Protein AF-A0A257TPT6-F1 (afdb_monomer)

Radius of gyration: 15.17 Å; Cα contacts (8 Å, |Δi|>4): 67; chains: 1; bounding box: 42×38×32 Å

Solvent-accessible surface area (backbone atoms only — not comparable to full-atom values): 6208 Å² total; per-residue (Å²): 142,79,89,77,66,76,82,76,47,73,66,56,29,48,51,40,32,56,77,62,37,62,66,38,40,49,52,52,47,67,70,43,47,66,61,48,35,56,53,33,29,74,74,64,76,34,66,72,60,11,52,52,34,42,53,53,29,52,53,50,47,63,72,47,41,80,76,63,53,91,88,52,61,64,67,61,54,52,47,53,47,34,54,51,40,48,53,54,48,63,69,58,54,81,76,54,90,79,87,80,82,80,85,132

Structure (mmCIF, N/CA/C/O backbone):
data_AF-A0A257TPT6-F1
#
_entry.id   AF-A0A257TPT6-F1
#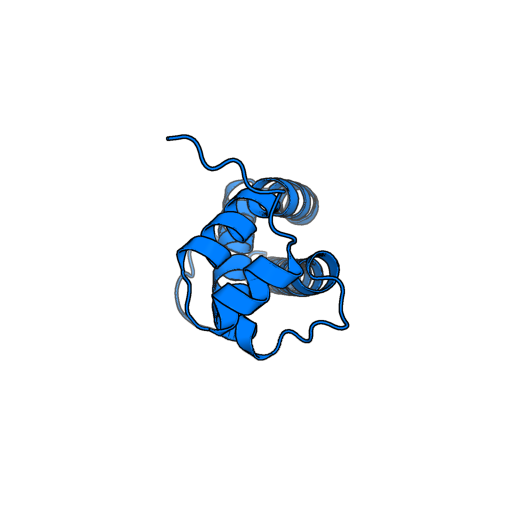
loop_
_atom_site.group_PDB
_atom_site.id
_atom_site.type_symbol
_atom_site.label_atom_id
_atom_site.label_alt_id
_atom_site.label_comp_id
_atom_site.label_asym_id
_atom_site.label_entity_id
_atom_site.label_seq_id
_atom_site.pdbx_PDB_ins_code
_atom_site.Cartn_x
_atom_site.Cartn_y
_atom_site.Cartn_z
_atom_site.occupancy
_atom_site.B_iso_or_equiv
_atom_site.auth_seq_id
_atom_site.auth_comp_id
_atom_site.auth_asym_id
_atom_site.auth_atom_id
_atom_site.pdbx_PDB_model_num
ATOM 1 N N . MET A 1 1 ? -26.449 17.595 -5.429 1.00 41.81 1 MET A N 1
ATOM 2 C CA . MET A 1 1 ? -25.788 16.767 -4.401 1.00 41.81 1 MET A CA 1
ATOM 3 C C . MET A 1 1 ? -24.342 16.534 -4.802 1.00 41.81 1 MET A C 1
ATOM 5 O O . MET A 1 1 ? -24.102 15.699 -5.660 1.00 41.81 1 MET A O 1
ATOM 9 N N . SER A 1 2 ? -23.410 17.268 -4.198 1.00 40.09 2 SER A N 1
ATOM 10 C CA . SER A 1 2 ? -21.977 16.957 -4.239 1.00 40.09 2 SER A CA 1
ATOM 11 C C . SER A 1 2 ? -21.461 17.198 -2.829 1.00 40.09 2 SER A C 1
ATOM 13 O O . SER A 1 2 ? -21.149 18.328 -2.465 1.00 40.09 2 SER A O 1
ATOM 15 N N . ASP A 1 3 ? -21.515 16.161 -1.999 1.00 41.75 3 ASP A N 1
ATOM 16 C CA . ASP A 1 3 ? -20.927 16.184 -0.664 1.00 41.75 3 ASP A CA 1
ATOM 17 C C . ASP A 1 3 ? -19.400 16.153 -0.816 1.00 41.75 3 ASP A C 1
ATOM 19 O O . ASP A 1 3 ? -18.773 15.099 -0.854 1.00 41.75 3 ASP A O 1
ATOM 23 N N . SER A 1 4 ? -18.805 17.329 -1.003 1.00 45.28 4 SER A N 1
ATOM 24 C CA . SER A 1 4 ? -17.368 17.536 -0.843 1.00 45.28 4 SER A CA 1
ATOM 25 C C . SER A 1 4 ? -17.116 17.919 0.612 1.00 45.28 4 SER A C 1
ATOM 27 O O . SER A 1 4 ? -16.749 19.056 0.912 1.00 45.28 4 SER A O 1
ATOM 29 N N . GLY A 1 5 ? -17.360 16.980 1.530 1.00 48.56 5 GLY A N 1
ATOM 30 C CA . GLY A 1 5 ? -16.852 17.078 2.894 1.00 48.56 5 GLY A CA 1
ATOM 31 C C . GLY A 1 5 ? -15.326 17.271 2.885 1.00 48.56 5 GLY A C 1
ATOM 32 O O . GLY A 1 5 ? -14.661 16.918 1.903 1.00 48.56 5 GLY A O 1
ATOM 33 N N . PRO A 1 6 ? -14.738 17.855 3.947 1.00 59.44 6 PRO A N 1
ATOM 34 C CA . PRO A 1 6 ? -13.291 18.034 4.035 1.00 59.44 6 PRO A CA 1
ATOM 35 C C . PRO A 1 6 ? -12.584 16.699 3.758 1.00 59.44 6 PRO A C 1
ATOM 37 O O . PRO A 1 6 ? -13.103 15.653 4.157 1.00 59.44 6 PRO A O 1
ATOM 40 N N . PRO A 1 7 ? -11.427 16.702 3.066 1.00 65.81 7 PRO A N 1
ATOM 41 C CA . PRO A 1 7 ? -10.757 15.475 2.662 1.00 65.81 7 PRO A CA 1
ATOM 42 C C . PRO A 1 7 ? -10.543 14.590 3.889 1.00 65.81 7 PRO A C 1
ATOM 44 O O . PRO A 1 7 ? -9.757 14.930 4.774 1.00 65.81 7 PRO A O 1
ATOM 47 N N . ILE A 1 8 ? -11.277 13.471 3.945 1.00 76.69 8 ILE A N 1
ATOM 48 C CA . ILE A 1 8 ? -11.205 12.529 5.061 1.00 76.69 8 ILE A CA 1
ATOM 49 C C . ILE A 1 8 ? -9.739 12.128 5.215 1.00 76.69 8 ILE A C 1
ATOM 51 O O . ILE A 1 8 ? -9.091 11.704 4.244 1.00 76.69 8 ILE A O 1
ATOM 55 N N . SER A 1 9 ? -9.209 12.330 6.422 1.00 83.81 9 SER A N 1
ATOM 56 C CA . SER A 1 9 ? -7.813 12.028 6.721 1.00 83.81 9 SER A CA 1
ATOM 57 C C . SER A 1 9 ? -7.553 10.531 6.568 1.00 83.81 9 SER A C 1
ATOM 59 O O . SER A 1 9 ? -8.435 9.705 6.808 1.00 83.81 9 SER A O 1
ATOM 61 N N . ASP A 1 10 ? -6.321 10.156 6.223 1.00 83.38 10 ASP A N 1
ATOM 62 C CA . ASP A 1 10 ? -5.962 8.741 6.055 1.00 83.38 10 ASP A CA 1
ATOM 63 C C . ASP A 1 10 ? -6.229 7.925 7.329 1.00 83.38 10 ASP A C 1
ATOM 65 O O . ASP A 1 10 ? -6.606 6.759 7.259 1.00 83.38 10 ASP A O 1
ATOM 69 N N . ARG A 1 11 ? -6.108 8.560 8.503 1.00 82.88 11 ARG A N 1
ATOM 70 C CA . ARG A 1 11 ? -6.454 7.958 9.796 1.00 82.88 11 ARG A CA 1
ATOM 71 C C . ARG A 1 11 ? -7.945 7.635 9.896 1.00 82.88 11 ARG A C 1
ATOM 73 O O . ARG A 1 11 ? -8.291 6.531 10.300 1.00 82.88 11 ARG A O 1
ATOM 80 N N . GLN A 1 12 ? -8.816 8.569 9.516 1.00 86.50 12 GLN A N 1
ATOM 81 C CA . GLN A 1 12 ? -10.266 8.358 9.540 1.00 86.50 12 GLN A CA 1
ATOM 82 C C . GLN A 1 12 ? -10.701 7.289 8.533 1.00 86.50 12 GLN A C 1
ATOM 84 O O . GLN A 1 12 ? -11.471 6.404 8.897 1.00 86.50 12 GLN A O 1
ATOM 89 N N . LEU A 1 13 ? -10.158 7.316 7.310 1.00 87.38 13 LEU A N 1
ATOM 90 C CA . LEU A 1 13 ? -10.418 6.268 6.318 1.00 87.38 13 LEU A CA 1
ATOM 91 C C . LEU A 1 13 ? -9.957 4.896 6.827 1.00 87.38 13 LEU A C 1
ATOM 93 O O . LEU A 1 13 ? -10.632 3.892 6.617 1.00 87.38 13 LEU A O 1
ATOM 97 N N . MET A 1 14 ? -8.821 4.839 7.528 1.00 84.31 14 MET A N 1
ATOM 98 C CA . MET A 1 14 ? -8.297 3.580 8.049 1.00 84.31 14 MET A CA 1
ATOM 99 C C . MET A 1 14 ? -9.138 3.043 9.207 1.00 84.31 14 MET A C 1
ATOM 101 O O . MET A 1 14 ? -9.353 1.836 9.295 1.00 84.31 14 MET A O 1
ATOM 105 N N . ARG A 1 15 ? -9.665 3.925 10.060 1.00 87.31 15 ARG A N 1
ATOM 106 C CA . ARG A 1 15 ? -10.612 3.547 11.112 1.00 87.31 15 ARG A CA 1
ATOM 107 C C . ARG A 1 15 ? -11.897 2.959 10.520 1.00 87.31 15 ARG A C 1
ATOM 109 O O . ARG A 1 15 ? -12.303 1.873 10.917 1.00 87.31 15 ARG A O 1
ATOM 116 N N . GLN A 1 16 ? -12.469 3.606 9.508 1.00 88.12 16 GLN A N 1
ATOM 117 C CA . GLN A 1 16 ? -13.630 3.075 8.781 1.00 88.12 16 GLN A CA 1
ATOM 118 C C . GLN A 1 16 ? -13.307 1.722 8.119 1.00 88.12 16 GLN A C 1
ATOM 120 O O . GLN A 1 16 ? -14.081 0.771 8.204 1.00 88.12 16 GLN A O 1
ATOM 125 N N . ALA A 1 17 ? -12.112 1.580 7.535 1.00 87.38 17 ALA A N 1
ATOM 126 C CA . ALA A 1 17 ? -11.656 0.313 6.966 1.00 87.38 17 ALA A CA 1
ATOM 127 C C . ALA A 1 17 ? -11.496 -0.806 8.019 1.00 87.38 17 ALA A C 1
ATOM 129 O O . ALA A 1 17 ? -11.744 -1.981 7.721 1.00 87.38 17 ALA A O 1
ATOM 130 N N . GLN A 1 18 ? -11.095 -0.470 9.251 1.00 86.69 18 GLN A N 1
ATOM 131 C CA . GLN A 1 18 ? -11.058 -1.405 10.383 1.00 86.69 18 GLN A CA 1
ATOM 132 C C . GLN A 1 18 ? -12.466 -1.850 10.794 1.00 86.69 18 GLN A C 1
ATOM 134 O O . GLN A 1 18 ? -12.665 -3.034 11.055 1.00 86.69 18 GLN A O 1
ATOM 139 N N . GLU A 1 19 ? -13.436 -0.936 10.758 1.00 87.88 19 GLU A N 1
ATOM 140 C CA . GLU A 1 19 ? -14.859 -1.198 11.021 1.00 87.88 19 GLU A CA 1
ATOM 141 C C . GLU A 1 19 ? -15.536 -2.020 9.900 1.00 87.88 19 GLU A C 1
ATOM 143 O O . GLU A 1 19 ? -16.643 -2.522 10.075 1.00 87.88 19 GLU A O 1
ATOM 148 N N . GLY A 1 20 ? -14.846 -2.242 8.774 1.00 84.44 20 GLY A N 1
ATOM 149 C CA . GLY A 1 20 ? -15.307 -3.086 7.668 1.00 84.44 20 GLY A CA 1
ATOM 150 C C . GLY A 1 20 ? -15.751 -2.315 6.426 1.00 84.44 20 GLY A C 1
ATOM 151 O O . GLY A 1 20 ? -16.175 -2.941 5.451 1.00 84.44 20 GLY A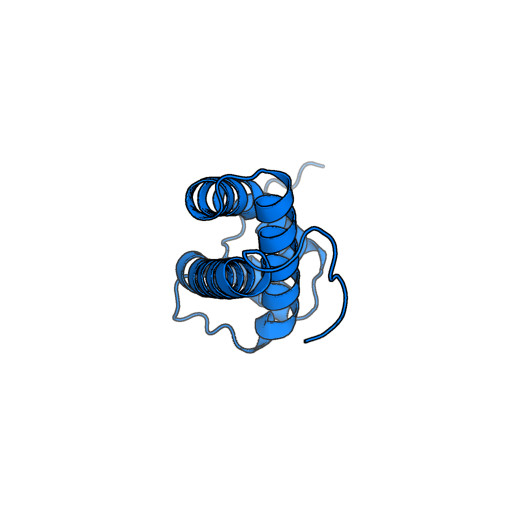 O 1
ATOM 152 N N . ASP A 1 21 ? -15.608 -0.987 6.420 1.00 88.19 21 ASP A N 1
ATOM 153 C CA . ASP A 1 21 ? -15.920 -0.155 5.263 1.00 88.19 21 ASP A CA 1
ATOM 154 C C . ASP A 1 21 ? -14.900 -0.376 4.134 1.00 88.19 21 ASP A C 1
ATOM 156 O O . ASP A 1 21 ? -13.744 0.065 4.161 1.00 88.19 21 ASP A O 1
ATOM 160 N N . ARG A 1 22 ? -15.351 -1.083 3.097 1.00 86.25 22 ARG A N 1
ATOM 161 C CA . ARG A 1 22 ? -14.550 -1.364 1.903 1.00 86.25 22 ARG A CA 1
ATOM 162 C C . ARG A 1 22 ? -14.336 -0.122 1.041 1.00 86.25 22 ARG A C 1
ATOM 164 O O . ARG A 1 22 ? -13.307 -0.045 0.373 1.00 86.25 22 ARG A O 1
ATOM 171 N N . ALA A 1 23 ? -15.270 0.829 1.040 1.00 88.19 23 ALA A N 1
ATOM 172 C CA . ALA A 1 23 ? -15.161 2.055 0.256 1.00 88.19 23 ALA A CA 1
ATOM 173 C C . ALA A 1 23 ? -14.081 2.973 0.841 1.00 88.19 23 ALA A C 1
ATOM 175 O O . ALA A 1 23 ? -13.250 3.495 0.094 1.00 88.19 23 ALA A O 1
ATOM 176 N N . ALA A 1 24 ? -14.015 3.073 2.171 1.00 88.69 24 ALA A N 1
ATOM 177 C CA . ALA A 1 24 ? -12.957 3.810 2.855 1.00 88.69 24 ALA A CA 1
ATOM 178 C C . ALA A 1 24 ? -11.562 3.250 2.526 1.00 88.69 24 ALA A C 1
ATOM 180 O O . ALA A 1 24 ? -10.643 3.998 2.183 1.00 88.69 24 ALA A O 1
ATOM 181 N N . PHE A 1 25 ? -11.413 1.919 2.538 1.00 86.38 25 PHE A N 1
ATOM 182 C CA . PHE A 1 25 ? -10.166 1.277 2.121 1.00 86.38 25 PHE A CA 1
ATOM 183 C C . PHE A 1 25 ? -9.861 1.512 0.636 1.00 86.38 25 PHE A C 1
ATOM 185 O O . PHE A 1 25 ? -8.725 1.827 0.287 1.00 86.38 25 PHE A O 1
ATOM 192 N N . ALA A 1 26 ? -10.856 1.397 -0.247 1.00 88.31 26 ALA A N 1
ATOM 193 C CA . ALA A 1 26 ? -10.675 1.621 -1.680 1.00 88.31 26 ALA A CA 1
ATOM 194 C C . ALA A 1 26 ? -10.166 3.039 -1.985 1.00 88.31 26 ALA A C 1
ATOM 196 O O . ALA A 1 26 ? -9.296 3.205 -2.841 1.00 88.31 26 ALA A O 1
ATOM 197 N N . GLU A 1 27 ? -10.635 4.048 -1.250 1.00 90.19 27 GLU A N 1
ATOM 198 C CA . GLU A 1 27 ? -10.153 5.422 -1.394 1.00 90.19 27 GLU A CA 1
ATOM 199 C C . GLU A 1 27 ? -8.680 5.560 -0.980 1.00 90.19 27 GLU A C 1
ATOM 201 O O . GLU A 1 27 ? -7.888 6.175 -1.700 1.00 90.19 27 GLU A O 1
ATOM 206 N N . ILE A 1 28 ? -8.266 4.916 0.117 1.00 88.50 28 ILE A N 1
ATOM 207 C CA . ILE A 1 28 ? -6.849 4.831 0.501 1.00 88.50 28 ILE A CA 1
ATOM 208 C C . ILE A 1 28 ? -6.035 4.182 -0.625 1.00 88.50 28 ILE A C 1
ATOM 210 O O . ILE A 1 28 ? -5.017 4.728 -1.060 1.00 88.50 28 ILE A O 1
ATOM 214 N N . VAL A 1 29 ? -6.481 3.029 -1.130 1.00 88.44 29 VAL A N 1
ATOM 215 C CA . VAL A 1 29 ? -5.793 2.320 -2.217 1.00 88.44 29 VAL A CA 1
ATOM 216 C C . VAL A 1 29 ? -5.637 3.223 -3.437 1.00 88.44 29 VAL A C 1
ATOM 218 O O . VAL A 1 29 ? -4.539 3.323 -3.986 1.00 88.44 29 VAL A O 1
ATOM 221 N N . ARG A 1 30 ? -6.697 3.927 -3.835 1.00 89.06 30 ARG A N 1
ATOM 222 C CA . ARG A 1 30 ? -6.691 4.836 -4.985 1.00 89.06 30 ARG A CA 1
ATOM 223 C C . ARG A 1 30 ? -5.656 5.953 -4.828 1.00 89.06 30 ARG A C 1
ATOM 225 O O . ARG A 1 30 ? -4.940 6.249 -5.784 1.00 89.06 30 ARG A O 1
ATOM 232 N N . ARG A 1 31 ? -5.533 6.530 -3.627 1.00 89.56 31 ARG A N 1
ATOM 233 C CA . ARG A 1 31 ? -4.552 7.587 -3.314 1.00 89.56 31 ARG A CA 1
ATOM 234 C C . ARG A 1 31 ? -3.111 7.080 -3.350 1.00 89.56 31 ARG A C 1
ATOM 236 O O . ARG A 1 31 ? -2.230 7.751 -3.884 1.00 89.56 31 ARG A O 1
ATOM 243 N N . TYR A 1 32 ? -2.861 5.895 -2.795 1.00 89.75 32 TYR A N 1
ATOM 244 C CA . TYR A 1 32 ? -1.501 5.403 -2.562 1.00 89.75 32 TYR A CA 1
ATOM 245 C C . TYR A 1 32 ? -0.949 4.505 -3.677 1.00 89.75 32 TYR A C 1
ATOM 247 O O . TYR A 1 32 ? 0.271 4.452 -3.856 1.00 89.75 32 TYR A O 1
ATOM 255 N N . ARG A 1 33 ? -1.802 3.854 -4.480 1.00 90.19 33 ARG A N 1
ATOM 256 C CA . ARG A 1 33 ? -1.389 2.945 -5.566 1.00 90.19 33 ARG A CA 1
ATOM 257 C C . ARG A 1 33 ? -0.359 3.559 -6.529 1.00 90.19 33 ARG A C 1
ATOM 259 O O . ARG A 1 33 ? 0.648 2.895 -6.771 1.00 90.19 33 ARG A O 1
ATOM 266 N N . PRO A 1 34 ? -0.514 4.796 -7.049 1.00 91.19 34 PRO A N 1
ATOM 267 C CA . PRO A 1 34 ? 0.463 5.368 -7.983 1.00 91.19 34 PRO A CA 1
ATOM 268 C C . PRO A 1 34 ? 1.845 5.577 -7.348 1.00 91.19 34 PRO A C 1
ATOM 270 O O . PRO A 1 34 ? 2.876 5.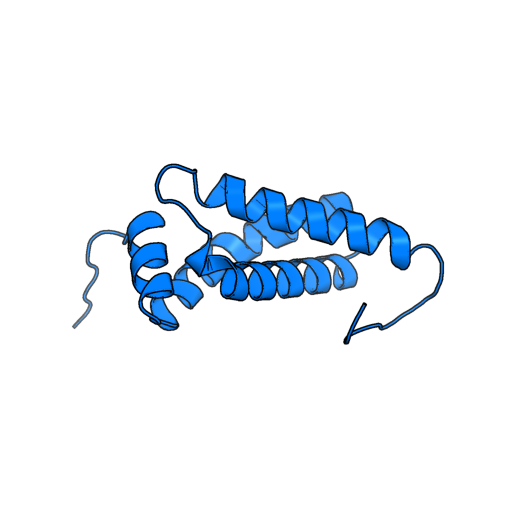374 -7.990 1.00 91.19 34 PRO A O 1
ATOM 273 N N . ALA A 1 35 ? 1.875 5.970 -6.072 1.00 90.75 35 ALA A N 1
ATOM 274 C CA . ALA A 1 35 ? 3.116 6.176 -5.335 1.00 90.75 35 ALA A CA 1
ATOM 275 C C . ALA A 1 35 ? 3.820 4.845 -5.033 1.00 90.75 35 ALA A C 1
ATOM 277 O O . ALA A 1 35 ? 5.034 4.747 -5.214 1.00 90.75 35 ALA A O 1
ATOM 278 N N . LEU A 1 36 ? 3.063 3.816 -4.638 1.00 90.31 36 LEU A N 1
ATOM 279 C CA . LEU A 1 36 ? 3.590 2.467 -4.429 1.00 90.31 36 LEU A CA 1
ATOM 280 C C . LEU A 1 36 ? 4.166 1.886 -5.720 1.00 90.31 36 LEU A C 1
ATOM 282 O O . LEU A 1 36 ? 5.278 1.363 -5.708 1.00 90.31 36 LEU A O 1
ATOM 286 N N . LEU A 1 37 ? 3.450 2.038 -6.837 1.00 91.00 37 LEU A N 1
ATOM 287 C CA . LEU A 1 37 ? 3.885 1.536 -8.136 1.00 91.00 37 LEU A CA 1
ATOM 288 C C . LEU A 1 37 ? 5.199 2.175 -8.580 1.00 91.00 37 LEU A C 1
ATOM 290 O O . LEU A 1 37 ? 6.116 1.462 -8.975 1.00 91.00 37 LEU A O 1
ATOM 294 N N . ARG A 1 38 ? 5.345 3.496 -8.423 1.00 91.25 38 ARG A N 1
ATOM 295 C CA . ARG A 1 38 ? 6.597 4.198 -8.745 1.00 91.25 38 ARG A CA 1
ATOM 296 C C . ARG A 1 38 ? 7.784 3.667 -7.932 1.00 91.25 38 ARG A C 1
ATOM 298 O O . ARG A 1 38 ? 8.870 3.469 -8.473 1.00 91.25 38 ARG A O 1
ATOM 305 N N . VAL A 1 39 ? 7.584 3.409 -6.638 1.00 90.50 39 VAL A N 1
ATOM 306 C CA . VAL A 1 39 ? 8.633 2.855 -5.764 1.00 90.50 39 VAL A CA 1
ATOM 307 C C . VAL A 1 39 ? 8.952 1.404 -6.133 1.00 90.50 39 VAL A C 1
ATOM 309 O O . VAL A 1 39 ? 10.123 1.037 -6.207 1.00 90.50 39 VAL A O 1
ATOM 312 N N . ALA A 1 40 ? 7.933 0.585 -6.390 1.00 88.75 40 ALA A N 1
ATOM 313 C CA . ALA A 1 40 ? 8.100 -0.808 -6.789 1.00 88.75 40 ALA A CA 1
ATOM 314 C C . ALA A 1 40 ? 8.847 -0.928 -8.126 1.00 88.75 40 ALA A C 1
ATOM 316 O O . ALA A 1 40 ? 9.796 -1.702 -8.224 1.00 88.75 40 ALA A O 1
ATOM 317 N N . GLN A 1 41 ? 8.501 -0.095 -9.112 1.00 89.62 41 GLN A N 1
ATOM 318 C CA . GLN A 1 41 ? 9.189 -0.021 -10.404 1.00 89.62 41 GLN A CA 1
ATOM 319 C C . GLN A 1 41 ? 10.666 0.342 -10.236 1.00 89.62 41 GLN A C 1
ATOM 321 O O . GLN A 1 41 ? 11.526 -0.328 -10.799 1.00 89.62 41 GLN A O 1
ATOM 326 N N . SER A 1 42 ? 10.977 1.337 -9.399 1.00 88.94 42 SER A N 1
ATOM 327 C CA . SER A 1 42 ? 12.364 1.718 -9.100 1.00 88.94 42 SER A CA 1
ATOM 328 C C . SER A 1 42 ? 13.166 0.592 -8.431 1.00 88.94 42 SER A C 1
ATOM 330 O O . SER A 1 42 ? 14.376 0.510 -8.623 1.00 88.94 42 SER A O 1
ATOM 332 N N . ARG A 1 43 ? 12.515 -0.280 -7.652 1.00 85.88 43 ARG A N 1
ATOM 333 C CA . ARG A 1 43 ? 13.175 -1.378 -6.927 1.00 85.88 43 ARG A CA 1
ATOM 334 C C . ARG A 1 43 ? 13.315 -2.660 -7.743 1.00 85.88 43 ARG A C 1
ATOM 336 O O . ARG A 1 43 ? 14.300 -3.366 -7.559 1.00 85.88 43 ARG A O 1
ATOM 343 N N . LEU A 1 44 ? 12.325 -2.982 -8.573 1.00 82.88 44 LEU A N 1
ATOM 344 C CA . LEU A 1 44 ? 12.244 -4.251 -9.305 1.00 82.88 44 LEU A CA 1
ATOM 345 C C . LEU A 1 44 ? 12.682 -4.125 -10.769 1.00 82.88 44 LEU A C 1
ATOM 347 O O . LEU A 1 44 ? 12.965 -5.138 -11.400 1.00 82.88 44 LEU A O 1
ATOM 351 N N . GLY A 1 45 ? 12.725 -2.909 -11.326 1.00 82.44 45 GLY A N 1
ATOM 352 C CA . GLY A 1 45 ? 13.179 -2.643 -12.696 1.00 82.44 45 GLY A CA 1
ATOM 353 C C . GLY A 1 45 ? 12.266 -3.184 -13.803 1.00 82.44 45 GLY A C 1
ATOM 354 O O . GLY A 1 45 ? 12.571 -3.005 -14.979 1.00 82.44 45 GLY A O 1
ATOM 355 N N . ARG A 1 46 ? 11.145 -3.832 -13.456 1.00 79.50 46 ARG A N 1
ATOM 356 C CA . ARG A 1 46 ? 10.159 -4.381 -14.395 1.00 79.50 46 ARG A CA 1
ATOM 357 C C . ARG A 1 46 ? 8.737 -3.945 -14.028 1.00 79.50 46 ARG A C 1
ATOM 359 O O . ARG A 1 46 ? 8.372 -4.069 -12.857 1.00 79.50 46 ARG A O 1
ATOM 366 N N . PRO A 1 47 ? 7.928 -3.485 -15.001 1.00 82.88 47 PRO A N 1
ATOM 367 C CA . PRO A 1 47 ? 6.566 -3.022 -14.746 1.00 82.88 47 PRO A CA 1
ATOM 368 C C . PRO A 1 47 ? 5.651 -4.148 -14.248 1.00 82.88 47 PRO A C 1
ATOM 370 O O . PRO A 1 47 ? 5.024 -3.968 -13.211 1.00 82.88 47 PRO A O 1
ATOM 373 N N . ASP A 1 48 ? 5.666 -5.321 -14.893 1.00 81.69 48 ASP A N 1
ATOM 374 C CA . ASP A 1 48 ? 4.834 -6.474 -14.504 1.00 81.69 48 ASP A CA 1
ATOM 375 C C . ASP A 1 48 ? 5.042 -6.849 -13.026 1.00 81.69 48 ASP A C 1
ATOM 377 O O . ASP A 1 48 ? 4.105 -7.004 -12.252 1.00 81.69 48 ASP A O 1
ATOM 381 N N . TRP A 1 49 ? 6.306 -6.916 -12.604 1.00 81.88 49 TRP A N 1
ATOM 382 C CA . TRP A 1 49 ? 6.671 -7.297 -11.237 1.00 81.88 49 TRP A CA 1
ATOM 383 C C . TRP A 1 49 ? 6.308 -6.226 -10.216 1.00 81.88 49 TRP A C 1
ATOM 385 O O . TRP A 1 49 ? 5.988 -6.533 -9.068 1.00 81.88 49 TRP A O 1
ATOM 395 N N . ALA A 1 50 ? 6.381 -4.959 -10.619 1.00 87.44 50 ALA A N 1
ATOM 396 C CA . ALA A 1 50 ? 5.961 -3.858 -9.776 1.00 87.44 50 ALA A CA 1
ATOM 397 C C . ALA A 1 50 ? 4.449 -3.885 -9.543 1.00 87.44 50 ALA A C 1
ATOM 399 O O . ALA A 1 50 ? 4.015 -3.653 -8.416 1.00 87.44 50 ALA A O 1
ATOM 400 N N . GLU A 1 51 ? 3.658 -4.193 -10.570 1.00 86.88 51 GLU A N 1
ATOM 401 C CA . GLU A 1 51 ? 2.211 -4.338 -10.426 1.00 86.88 51 GLU A CA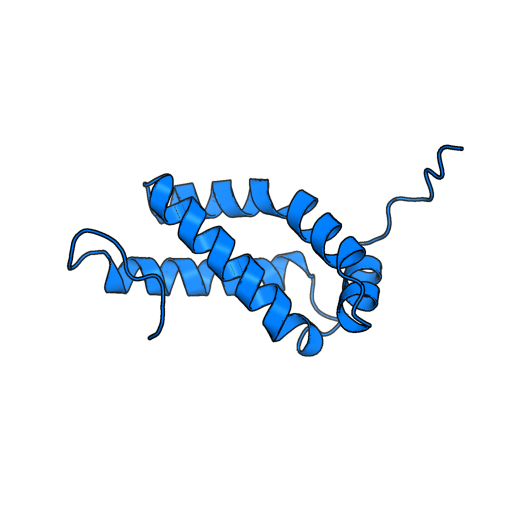 1
ATOM 402 C C . GLU A 1 51 ? 1.845 -5.487 -9.488 1.00 86.88 51 GLU A C 1
ATOM 404 O O . GLU A 1 51 ? 1.068 -5.262 -8.558 1.00 86.88 51 GLU A O 1
ATOM 409 N N . ASP A 1 52 ? 2.462 -6.658 -9.655 1.00 84.75 52 ASP A N 1
ATOM 410 C CA . ASP A 1 52 ? 2.251 -7.810 -8.771 1.00 84.75 52 ASP A CA 1
ATOM 411 C C . ASP A 1 52 ? 2.600 -7.470 -7.314 1.00 84.75 52 ASP A C 1
ATOM 413 O O . ASP A 1 52 ? 1.795 -7.664 -6.401 1.00 84.75 52 ASP A O 1
ATOM 417 N N . ALA A 1 53 ? 3.774 -6.874 -7.076 1.00 87.06 53 ALA A N 1
ATOM 418 C CA . ALA A 1 53 ? 4.207 -6.499 -5.731 1.00 87.06 53 ALA A CA 1
ATOM 419 C C . ALA A 1 53 ? 3.268 -5.475 -5.074 1.00 87.06 53 ALA A C 1
ATOM 421 O O . ALA A 1 53 ? 3.017 -5.543 -3.866 1.00 87.06 53 ALA A O 1
ATOM 422 N N . VAL A 1 54 ? 2.736 -4.524 -5.849 1.00 90.31 54 VAL A N 1
ATOM 423 C CA . VAL A 1 54 ? 1.752 -3.553 -5.358 1.00 90.31 54 VAL A CA 1
ATOM 424 C C . VAL A 1 54 ? 0.436 -4.240 -5.022 1.00 90.31 54 VAL A C 1
ATOM 426 O O . VAL A 1 54 ? -0.107 -3.974 -3.953 1.00 90.31 54 VAL A O 1
ATOM 429 N N . GLN A 1 55 ? -0.069 -5.131 -5.876 1.00 89.00 55 GLN A N 1
ATOM 430 C CA . GLN A 1 55 ? -1.303 -5.869 -5.598 1.00 89.00 55 GLN A CA 1
ATOM 431 C C . GLN A 1 55 ? -1.187 -6.681 -4.303 1.00 89.00 55 GLN A C 1
ATOM 433 O O . GLN A 1 55 ? -2.021 -6.531 -3.410 1.00 89.00 55 GLN A O 1
ATOM 438 N N . GLU A 1 56 ? -0.101 -7.435 -4.140 1.00 88.69 56 GLU A N 1
ATOM 439 C CA . GLU A 1 56 ? 0.183 -8.192 -2.915 1.00 88.69 56 GLU A CA 1
ATOM 440 C C . GLU A 1 56 ? 0.301 -7.287 -1.683 1.00 88.69 56 GLU A C 1
ATOM 442 O O . GLU A 1 56 ? -0.198 -7.607 -0.604 1.00 88.69 56 GLU A O 1
ATOM 447 N N . THR A 1 57 ? 0.915 -6.113 -1.836 1.00 90.94 57 THR A N 1
ATOM 448 C CA . THR A 1 57 ? 1.010 -5.117 -0.759 1.00 90.94 57 THR A CA 1
ATOM 449 C C . THR A 1 57 ? -0.369 -4.633 -0.321 1.00 90.94 57 THR A C 1
ATOM 451 O O . THR A 1 57 ? -0.621 -4.515 0.876 1.00 90.94 57 THR A O 1
ATOM 454 N N . LEU A 1 58 ? -1.269 -4.363 -1.267 1.00 89.56 58 LEU A N 1
ATOM 455 C CA . LEU A 1 58 ? -2.627 -3.900 -0.980 1.00 89.56 58 LEU A CA 1
ATOM 456 C C . LEU A 1 58 ? -3.468 -4.999 -0.318 1.00 89.56 58 LEU A C 1
ATOM 458 O O . LEU A 1 58 ? -4.185 -4.721 0.644 1.00 89.56 58 LEU A O 1
ATOM 462 N N . LEU A 1 59 ? -3.336 -6.248 -0.773 1.00 89.69 59 LEU A N 1
ATOM 463 C CA . LEU A 1 59 ? -3.983 -7.410 -0.156 1.00 89.69 59 LEU A CA 1
ATOM 464 C C . LEU A 1 59 ? -3.473 -7.649 1.271 1.00 89.69 59 LEU A C 1
ATOM 466 O O . LEU A 1 59 ? -4.270 -7.872 2.183 1.00 89.69 59 LEU A O 1
ATOM 470 N N . ALA A 1 60 ? -2.160 -7.572 1.489 1.00 88.38 60 ALA A N 1
ATOM 471 C CA . ALA A 1 60 ? -1.560 -7.690 2.815 1.00 88.38 60 ALA A CA 1
ATOM 472 C C . ALA A 1 60 ? -1.985 -6.534 3.731 1.00 88.38 60 ALA A C 1
ATOM 474 O O . ALA A 1 60 ? -2.341 -6.764 4.885 1.00 88.38 60 ALA A O 1
ATOM 475 N N . ALA A 1 61 ? -2.028 -5.303 3.215 1.00 89.00 61 ALA A N 1
ATOM 476 C CA . ALA A 1 61 ? -2.517 -4.146 3.957 1.00 89.00 61 ALA A CA 1
ATOM 477 C C . ALA A 1 61 ? -3.991 -4.313 4.359 1.00 89.00 61 ALA A C 1
ATOM 479 O O . ALA A 1 61 ? -4.355 -4.000 5.489 1.00 89.00 61 ALA A O 1
ATOM 480 N N . PHE A 1 62 ? -4.833 -4.865 3.482 1.00 87.38 62 PHE A N 1
ATOM 481 C CA . PHE A 1 62 ? -6.221 -5.163 3.825 1.00 87.38 62 PHE A CA 1
ATOM 482 C C . PHE A 1 62 ? -6.324 -6.231 4.921 1.00 87.38 62 PHE A C 1
ATOM 484 O O . PHE A 1 62 ? -7.109 -6.079 5.855 1.00 87.38 62 PHE A O 1
ATOM 491 N N . GLN A 1 63 ? -5.524 -7.296 4.848 1.00 87.75 63 GLN A N 1
ATOM 492 C CA . GLN A 1 63 ? -5.513 -8.359 5.859 1.00 87.75 63 GLN A CA 1
ATOM 493 C C . GLN A 1 63 ? -5.011 -7.858 7.218 1.00 87.75 63 GLN A C 1
ATOM 495 O O . GLN A 1 63 ? -5.600 -8.163 8.251 1.00 87.75 63 GLN A O 1
ATOM 500 N N . TRP A 1 64 ? -3.954 -7.047 7.224 1.00 86.75 64 TRP A N 1
ATOM 501 C CA . TRP A 1 64 ? -3.316 -6.540 8.442 1.00 86.75 64 TRP A CA 1
ATOM 502 C C . TRP A 1 64 ? -3.884 -5.203 8.914 1.00 86.75 64 TRP A C 1
ATOM 504 O O . TRP A 1 64 ? -3.345 -4.599 9.842 1.00 86.75 64 TRP A O 1
ATOM 514 N N . ARG A 1 65 ? -4.991 -4.735 8.325 1.00 86.69 65 ARG A N 1
ATOM 515 C CA . ARG A 1 65 ? -5.620 -3.461 8.695 1.00 86.69 65 ARG A CA 1
ATOM 516 C C . ARG A 1 65 ? -5.965 -3.376 10.183 1.00 86.69 65 ARG A C 1
ATOM 518 O O . ARG A 1 65 ? -5.849 -2.307 10.768 1.00 86.69 65 ARG A O 1
ATOM 525 N N 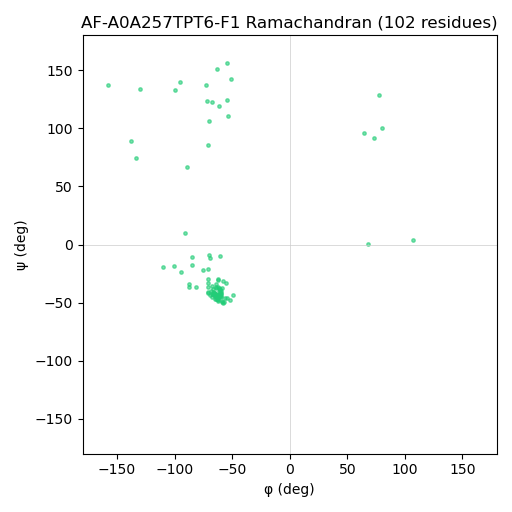. GLY A 1 66 ? -6.315 -4.500 10.813 1.00 83.50 66 GLY A N 1
ATOM 526 C CA . GLY A 1 66 ? -6.583 -4.570 12.255 1.00 83.50 66 GLY A CA 1
ATOM 527 C C . GLY A 1 66 ? -5.334 -4.418 13.132 1.00 83.50 66 GLY A C 1
ATOM 528 O O . GLY A 1 66 ? -5.438 -4.033 14.289 1.00 83.50 66 GLY A O 1
ATOM 529 N N . SER A 1 67 ? -4.141 -4.673 12.589 1.00 82.44 67 SER A N 1
ATOM 530 C CA . SER A 1 67 ? -2.864 -4.484 13.291 1.00 82.44 67 SER A CA 1
ATOM 531 C C . SER A 1 67 ? -2.343 -3.048 13.203 1.00 82.44 67 SER A C 1
ATOM 533 O O . SER A 1 67 ? -1.379 -2.702 13.888 1.00 82.44 67 SER A O 1
ATOM 535 N N . TYR A 1 68 ? -2.948 -2.208 12.358 1.00 80.31 68 TYR A N 1
ATOM 536 C CA . TYR A 1 68 ? -2.585 -0.802 12.258 1.00 80.31 68 TYR A CA 1
ATOM 537 C C . TYR A 1 68 ? -2.973 -0.058 13.540 1.00 80.31 68 TYR A C 1
ATOM 539 O O . TYR A 1 68 ? -4.137 -0.026 13.939 1.00 80.31 68 TYR A O 1
ATOM 547 N N . ARG A 1 69 ? -1.978 0.567 14.172 1.00 77.69 69 ARG A N 1
ATOM 548 C CA . ARG A 1 69 ? -2.171 1.466 15.309 1.00 77.69 69 ARG A CA 1
ATOM 549 C C . ARG A 1 69 ? -2.132 2.903 14.815 1.00 77.69 69 ARG A C 1
ATOM 551 O O . ARG A 1 69 ? -1.195 3.289 14.120 1.00 77.69 69 ARG A O 1
ATOM 558 N N . GLU A 1 70 ? -3.099 3.704 15.246 1.00 70.88 70 GLU A N 1
ATOM 559 C CA . GLU A 1 70 ? -3.238 5.113 14.856 1.00 70.88 70 GLU A CA 1
ATOM 560 C C . GLU A 1 70 ? -2.048 6.014 15.244 1.00 70.88 70 GLU A C 1
ATOM 562 O O . GLU A 1 70 ? -1.974 7.163 14.813 1.00 70.88 70 GLU A O 1
ATOM 567 N N . T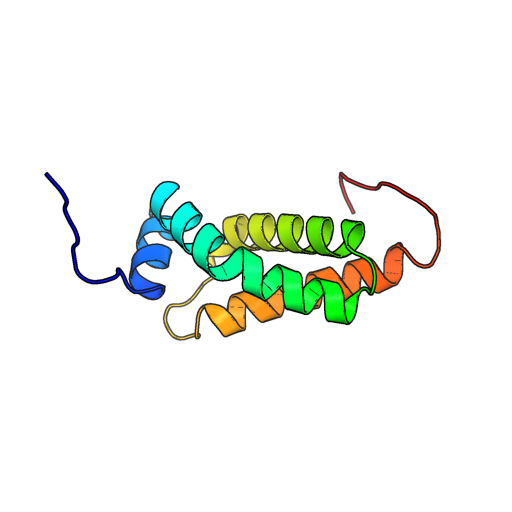HR A 1 71 ? -1.116 5.510 16.057 1.00 69.25 71 THR A N 1
ATOM 568 C CA . THR A 1 71 ? 0.128 6.191 16.437 1.00 69.25 71 THR A CA 1
ATOM 569 C C . THR A 1 71 ? 1.173 6.200 15.323 1.00 69.25 71 THR A C 1
ATOM 571 O O . THR A 1 71 ? 2.069 7.039 15.338 1.00 69.25 71 THR A O 1
ATOM 574 N N . ASN A 1 72 ? 1.088 5.275 14.361 1.00 66.94 72 ASN A N 1
ATOM 575 C CA . ASN A 1 72 ? 2.044 5.185 13.264 1.00 66.94 72 ASN A CA 1
ATOM 576 C C . ASN A 1 72 ? 1.525 5.921 12.031 1.00 66.94 72 ASN A C 1
ATOM 578 O O . ASN A 1 72 ? 0.360 5.805 11.670 1.00 66.94 72 ASN A O 1
ATOM 582 N N . ASN A 1 73 ? 2.413 6.625 11.327 1.00 81.25 73 ASN A N 1
ATOM 583 C CA . ASN A 1 73 ? 2.070 7.214 10.039 1.00 81.25 73 ASN A CA 1
ATOM 584 C C . ASN A 1 73 ? 1.681 6.097 9.050 1.00 81.25 73 ASN A C 1
ATOM 586 O O . ASN A 1 73 ? 2.499 5.221 8.744 1.00 81.25 73 ASN A O 1
ATOM 590 N N . PHE A 1 74 ? 0.442 6.140 8.551 1.00 82.12 74 PHE A N 1
ATOM 591 C CA . PHE A 1 74 ? -0.114 5.160 7.615 1.00 82.12 74 PHE A CA 1
ATOM 592 C C . PHE A 1 74 ? 0.808 4.896 6.420 1.00 82.12 74 PHE A C 1
ATOM 594 O O . PHE A 1 74 ? 1.072 3.745 6.065 1.00 82.12 74 PHE A O 1
ATOM 601 N N . ARG A 1 75 ? 1.383 5.960 5.851 1.00 83.75 75 ARG A N 1
ATOM 602 C CA . ARG A 1 75 ? 2.310 5.868 4.723 1.00 83.75 75 ARG A CA 1
ATOM 603 C C . ARG A 1 75 ? 3.553 5.054 5.079 1.00 83.75 75 ARG A C 1
ATOM 605 O O . ARG A 1 75 ? 3.972 4.212 4.293 1.00 83.75 75 ARG A O 1
ATOM 612 N N . THR A 1 76 ? 4.125 5.251 6.266 1.00 87.12 76 THR A N 1
ATOM 613 C CA . THR A 1 76 ? 5.302 4.494 6.729 1.00 87.12 76 THR A CA 1
ATOM 614 C C . THR A 1 76 ? 4.985 3.012 6.926 1.00 87.12 76 THR A C 1
ATOM 616 O O . THR A 1 76 ? 5.771 2.146 6.529 1.00 87.12 76 THR A O 1
ATOM 619 N N . TRP A 1 77 ? 3.820 2.705 7.499 1.00 88.31 77 TRP A N 1
ATOM 620 C CA . TRP A 1 77 ? 3.363 1.325 7.672 1.00 88.31 77 TRP A CA 1
ATOM 621 C C . TRP A 1 77 ? 3.170 0.628 6.319 1.00 88.31 77 TRP A C 1
ATOM 623 O O . TRP A 1 77 ? 3.730 -0.443 6.085 1.00 88.31 77 TRP A O 1
ATOM 633 N N . LEU A 1 78 ? 2.486 1.287 5.382 1.00 86.62 78 LEU A N 1
ATOM 634 C CA . LEU A 1 78 ? 2.247 0.765 4.038 1.00 86.62 78 LEU A CA 1
ATOM 635 C C . LEU A 1 78 ? 3.553 0.581 3.241 1.00 86.62 78 LEU A C 1
ATOM 637 O O . LEU A 1 78 ? 3.723 -0.412 2.535 1.00 86.62 78 LEU A O 1
ATOM 641 N N . TRP A 1 79 ? 4.518 1.492 3.403 1.00 88.75 79 TRP A N 1
ATOM 642 C CA . TRP A 1 79 ? 5.833 1.386 2.764 1.00 88.75 79 TRP A CA 1
ATOM 643 C C . TRP A 1 79 ? 6.635 0.211 3.318 1.00 88.75 79 TRP A C 1
ATOM 645 O O . TRP A 1 79 ? 7.343 -0.451 2.564 1.00 88.75 79 TRP A O 1
ATOM 655 N N . THR A 1 80 ? 6.506 -0.085 4.611 1.00 88.81 80 THR A N 1
ATOM 656 C CA . THR A 1 80 ? 7.147 -1.259 5.220 1.00 88.81 80 THR A CA 1
ATOM 657 C C . THR A 1 80 ? 6.640 -2.553 4.583 1.00 88.81 80 THR A C 1
ATOM 659 O O . THR A 1 80 ? 7.449 -3.414 4.229 1.00 88.81 80 THR A O 1
ATOM 662 N N . ILE A 1 81 ? 5.325 -2.665 4.364 1.00 89.94 81 ILE A N 1
ATOM 663 C CA . ILE A 1 81 ? 4.721 -3.821 3.684 1.00 89.94 81 ILE A CA 1
ATOM 664 C C . ILE A 1 81 ? 5.246 -3.918 2.248 1.00 89.94 81 ILE A C 1
ATOM 666 O O . ILE A 1 81 ? 5.734 -4.979 1.858 1.00 89.94 81 ILE A O 1
ATOM 670 N N . LEU A 1 82 ? 5.240 -2.810 1.494 1.00 89.56 82 LEU A N 1
ATOM 671 C CA . LEU A 1 82 ? 5.755 -2.787 0.121 1.00 89.56 82 LEU A CA 1
ATOM 672 C C . LEU A 1 82 ? 7.210 -3.247 0.053 1.00 89.56 82 LEU A C 1
ATOM 674 O O . LEU A 1 82 ? 7.561 -4.100 -0.756 1.00 89.56 82 LEU A O 1
ATOM 678 N N . LEU A 1 83 ? 8.073 -2.689 0.900 1.00 88.81 83 LEU A N 1
ATOM 679 C CA . LEU A 1 83 ? 9.491 -3.032 0.912 1.00 88.81 83 LEU A CA 1
ATOM 680 C C . LEU A 1 83 ? 9.707 -4.507 1.260 1.00 88.81 83 LEU A C 1
ATOM 682 O O . LEU A 1 83 ? 10.588 -5.141 0.677 1.00 88.81 83 LEU A O 1
ATOM 686 N N . ASN A 1 84 ? 8.898 -5.067 2.161 1.00 87.44 84 ASN A N 1
ATOM 687 C CA . ASN A 1 84 ? 8.919 -6.493 2.459 1.00 87.44 84 ASN A CA 1
ATOM 688 C C . ASN A 1 84 ? 8.504 -7.336 1.239 1.00 87.44 84 ASN A C 1
ATOM 690 O O . ASN A 1 84 ? 9.197 -8.298 0.904 1.00 87.44 84 ASN A O 1
ATOM 694 N N . GLN A 1 85 ? 7.452 -6.942 0.514 1.00 85.81 85 GLN A N 1
ATOM 695 C CA . GLN A 1 85 ? 7.024 -7.643 -0.702 1.00 85.81 85 GLN A CA 1
ATOM 696 C C . GLN A 1 85 ? 8.045 -7.530 -1.838 1.00 85.81 85 GLN A C 1
ATOM 698 O O . GLN A 1 85 ? 8.377 -8.541 -2.453 1.00 85.81 85 GLN A O 1
ATOM 703 N N . CYS A 1 86 ? 8.635 -6.354 -2.063 1.00 83.06 86 CYS A N 1
ATOM 704 C CA . CYS A 1 86 ? 9.714 -6.181 -3.036 1.00 83.06 86 CYS A CA 1
ATOM 705 C C . CYS A 1 86 ? 10.926 -7.066 -2.703 1.00 83.06 86 CYS A C 1
ATOM 707 O O . CYS A 1 86 ? 11.514 -7.662 -3.603 1.00 83.06 86 CYS A O 1
ATOM 709 N N . ARG A 1 87 ? 11.290 -7.204 -1.418 1.00 80.94 87 ARG A N 1
ATOM 710 C CA . ARG A 1 87 ? 12.369 -8.109 -0.978 1.00 80.94 87 ARG A CA 1
ATOM 711 C C . ARG A 1 87 ? 12.031 -9.577 -1.246 1.00 80.94 87 ARG A C 1
ATOM 713 O O . ARG A 1 87 ? 12.884 -10.298 -1.761 1.00 80.94 87 ARG A O 1
ATOM 720 N N . ARG A 1 88 ? 10.798 -10.008 -0.948 1.00 74.06 88 ARG A N 1
ATOM 721 C CA . ARG A 1 88 ? 10.314 -11.370 -1.244 1.00 74.06 88 ARG A CA 1
ATOM 722 C C . ARG A 1 88 ? 10.338 -11.662 -2.747 1.00 74.06 88 ARG A C 1
ATOM 724 O O . ARG A 1 88 ? 10.833 -12.713 -3.154 1.00 74.06 88 ARG A O 1
ATOM 731 N N . CYS A 1 89 ? 9.905 -10.707 -3.572 1.00 67.00 89 CYS A N 1
ATOM 732 C CA . CYS A 1 89 ? 9.942 -10.839 -5.029 1.00 67.00 89 CYS A CA 1
ATOM 733 C C . CYS A 1 89 ? 11.383 -10.932 -5.553 1.00 67.00 89 CYS A C 1
ATOM 735 O O . CYS A 1 89 ? 11.695 -11.813 -6.350 1.00 67.00 89 CYS A O 1
ATOM 737 N N . ASN A 1 90 ? 12.294 -10.097 -5.047 1.00 60.53 90 ASN A N 1
ATOM 738 C CA . ASN A 1 90 ? 13.686 -10.075 -5.502 1.00 60.53 90 ASN A CA 1
ATOM 739 C C . ASN A 1 9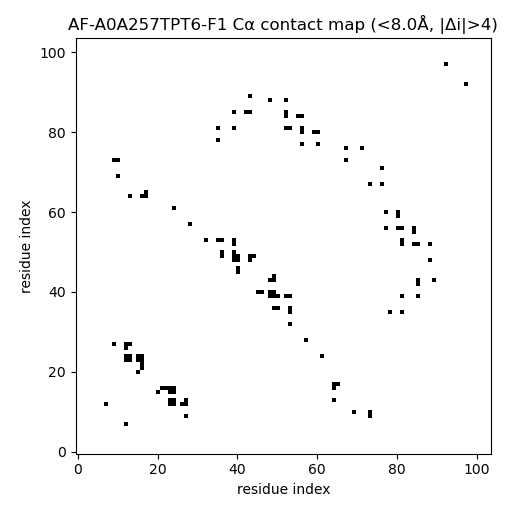0 ? 14.436 -11.405 -5.241 1.00 60.53 90 ASN A C 1
ATOM 741 O O . ASN A 1 90 ? 15.332 -11.773 -5.998 1.00 60.53 90 ASN A O 1
ATOM 745 N N . GLY A 1 91 ? 14.060 -12.151 -4.192 1.00 55.06 91 GLY A N 1
ATOM 746 C CA . GLY A 1 91 ? 14.660 -13.450 -3.855 1.00 55.06 91 GLY A CA 1
ATOM 747 C C . GLY A 1 91 ? 14.122 -14.643 -4.658 1.00 55.06 91 GLY A C 1
ATOM 748 O O . GLY A 1 91 ? 14.894 -15.539 -5.001 1.00 55.06 91 GLY A O 1
ATOM 749 N N . CYS A 1 92 ? 12.821 -14.663 -4.973 1.00 54.91 92 CYS A N 1
ATOM 750 C CA . CYS A 1 92 ? 12.173 -15.790 -5.661 1.00 54.91 92 CYS A CA 1
ATOM 751 C C . CYS A 1 92 ? 12.254 -15.688 -7.197 1.00 54.91 92 CYS A C 1
ATOM 753 O O . CYS A 1 92 ? 12.434 -16.694 -7.879 1.00 54.91 92 CYS A O 1
ATOM 755 N N . TRP A 1 93 ? 12.204 -14.474 -7.757 1.00 55.62 93 TRP A N 1
ATOM 756 C CA . TRP A 1 93 ? 12.069 -14.264 -9.206 1.00 55.62 93 TRP A CA 1
ATOM 757 C C . TRP A 1 93 ? 13.383 -14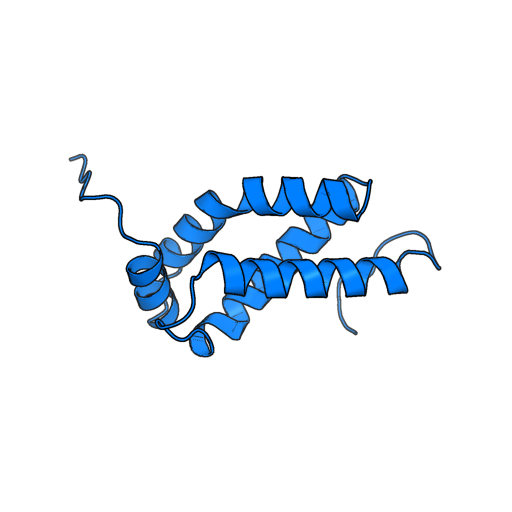.285 -9.994 1.00 55.62 93 TRP A C 1
ATOM 759 O O . TRP A 1 93 ? 13.369 -14.496 -11.204 1.00 55.62 93 TRP A O 1
ATOM 769 N N . ARG A 1 94 ? 14.540 -14.133 -9.333 1.00 53.97 94 ARG A N 1
ATOM 770 C CA . ARG A 1 94 ? 15.859 -14.226 -9.988 1.00 53.97 94 ARG A CA 1
ATOM 771 C C . ARG A 1 94 ? 16.204 -15.659 -10.438 1.00 53.97 94 ARG A C 1
ATOM 773 O O . ARG A 1 94 ? 17.179 -15.842 -11.159 1.00 53.97 94 ARG A O 1
ATOM 780 N N . ARG A 1 95 ? 15.434 -16.670 -10.007 1.00 53.56 95 ARG A N 1
ATOM 781 C CA . ARG A 1 95 ? 15.749 -18.093 -10.216 1.00 53.56 95 ARG A CA 1
ATOM 782 C C . ARG A 1 95 ? 14.832 -18.828 -11.199 1.00 53.56 95 ARG A C 1
ATOM 784 O O . ARG A 1 95 ? 15.257 -19.864 -11.692 1.00 53.56 95 ARG A O 1
ATOM 791 N N . ASN A 1 96 ? 13.628 -18.339 -11.513 1.00 47.84 96 ASN A N 1
ATOM 792 C CA . ASN A 1 96 ? 12.822 -18.965 -12.565 1.00 47.84 96 ASN A CA 1
ATOM 793 C C . ASN A 1 96 ? 11.776 -18.019 -13.167 1.00 47.84 96 ASN A C 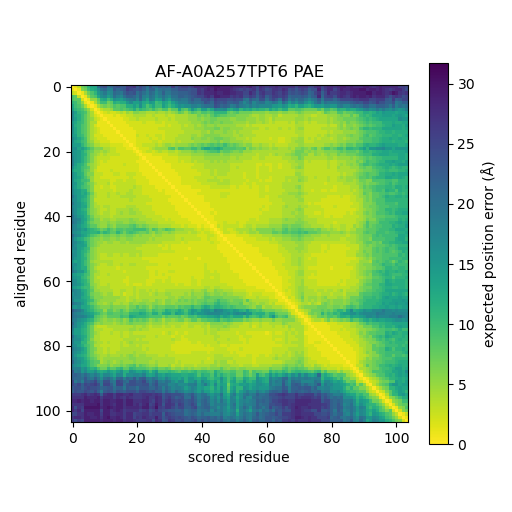1
ATOM 795 O O . ASN A 1 96 ? 11.114 -17.257 -12.462 1.00 47.84 96 ASN A O 1
ATOM 799 N N . GLY A 1 97 ? 11.657 -18.059 -14.491 1.00 53.31 97 GLY A N 1
ATOM 800 C CA . GLY A 1 97 ? 10.750 -17.219 -15.254 1.00 53.31 97 GLY A CA 1
ATOM 801 C C . GLY A 1 97 ? 9.287 -17.628 -15.078 1.00 53.31 97 GLY A C 1
ATOM 802 O O . GLY A 1 97 ? 8.909 -18.727 -15.456 1.00 53.31 97 GLY A O 1
ATOM 803 N N . ARG A 1 98 ? 8.494 -16.647 -14.632 1.00 47.72 98 ARG A N 1
ATOM 804 C CA . ARG A 1 98 ? 7.026 -16.516 -14.690 1.00 47.72 98 ARG A CA 1
ATOM 805 C C . ARG A 1 98 ? 6.180 -17.324 -13.692 1.00 47.72 98 ARG A C 1
ATOM 807 O O . ARG A 1 98 ? 6.227 -18.544 -13.624 1.00 47.72 98 ARG A O 1
ATOM 814 N N . SER A 1 99 ? 5.296 -16.545 -13.052 1.00 53.09 99 SER A N 1
ATOM 815 C CA . SER A 1 99 ? 4.007 -16.891 -12.435 1.00 53.09 99 SER A CA 1
ATOM 816 C C . SER A 1 99 ? 4.045 -17.833 -11.234 1.00 53.09 99 SER A C 1
ATOM 818 O O . SER A 1 99 ? 3.971 -19.045 -11.381 1.00 53.09 99 SER A O 1
ATOM 820 N N . CYS A 1 100 ? 4.030 -17.252 -10.033 1.00 45.06 100 CYS A N 1
ATOM 821 C CA . CYS A 1 100 ? 3.511 -17.937 -8.851 1.00 45.06 100 CYS A CA 1
ATOM 822 C C . CYS A 1 100 ? 2.578 -16.988 -8.091 1.00 45.06 100 CYS A C 1
ATOM 824 O O . CYS A 1 100 ? 2.931 -16.394 -7.075 1.00 45.06 100 CYS A O 1
ATOM 826 N N . TRP A 1 101 ? 1.385 -16.804 -8.660 1.00 43.06 101 TRP A N 1
ATOM 827 C CA . TRP A 1 101 ? 0.208 -16.505 -7.859 1.00 43.06 101 TRP A CA 1
ATOM 828 C C . TRP A 1 101 ? -0.173 -17.807 -7.145 1.00 43.06 101 TRP A C 1
ATOM 830 O O . TRP A 1 101 ? -0.137 -18.873 -7.758 1.00 43.06 101 TRP A O 1
ATOM 840 N N . ASN A 1 102 ? -0.524 -17.692 -5.868 1.00 40.53 102 ASN A N 1
ATOM 841 C CA . ASN A 1 102 ? -0.781 -18.748 -4.885 1.00 40.53 102 ASN A CA 1
ATOM 842 C C . ASN A 1 102 ? 0.434 -19.411 -4.215 1.00 40.53 102 ASN A C 1
ATOM 844 O O . ASN A 1 102 ? 0.967 -20.418 -4.665 1.00 40.53 102 ASN A O 1
ATOM 848 N N . ARG A 1 103 ? 0.663 -18.930 -2.984 1.00 44.00 103 ARG A N 1
ATOM 849 C CA . ARG A 1 103 ? 1.109 -19.700 -1.814 1.00 44.00 103 ARG A CA 1
ATOM 850 C C . ARG A 1 103 ? 2.579 -20.141 -1.824 1.00 44.00 103 ARG A C 1
ATOM 852 O O . ARG A 1 103 ? 2.906 -21.261 -2.195 1.00 44.00 103 ARG A O 1
ATOM 859 N N . CYS A 1 104 ? 3.410 -19.282 -1.240 1.00 39.88 104 CYS A N 1
ATOM 860 C CA . CYS A 1 104 ? 4.362 -19.698 -0.209 1.00 39.88 104 CYS A CA 1
ATOM 861 C C . CYS A 1 104 ? 4.008 -18.961 1.084 1.00 39.88 104 CYS A C 1
ATOM 863 O O . CYS A 1 104 ? 3.774 -17.733 0.999 1.00 39.88 104 CYS A O 1
#

Mean predicted aligned error: 8.38 Å

Nearest PDB structures (foldseek):
  5wur-assembly1_A  TM=9.809E-01  e=8.702E-04  Bacillus subtilis subsp. subtilis str. 168
  4cxf-assembly1_A  TM=9.437E-01  e=6.656E-04  Cupriavidus metallidurans CH34
  5wuq-assembly1_A  TM=9.796E-01  e=1.266E-03  Bacillus subtilis subsp. subtilis str. 168
  5wur-assembly2_B  TM=9.706E-01  e=2.284E-03  Bacillus subtilis subsp. subtilis str. 168
  8z6g-assembly1_B  TM=8.831E-01  e=1.843E-03  Pseudomonas aeruginosa

Sequence (104 aa):
MSDSGPPISDRQLMRQAQEGDRAAFAEIVRRYRPALLRVAQSRLGRPDWAEDAVQETLLAAFQWRGSYRETNNFRTWLWTILLNQCRRCNGCWRRNGRSCWNRC

Foldseek 3Di:
DDPPDPDQDLLNLLVVLLVPDPVSLVVVCVVCVVVQLVVLCVLQVDNVRSVVLSVVLSVVCSVCSNVDDSVDDPNVVSVVSSVVSSVVCVVPPVPDDDDDDDDD

Secondary structure (DSSP, 8-state):
-----S---HHHHHHHHHHT-HHHHHHHHHHHHHHHHHHHHHHHS-HHHHHHHHHHHHHHHHHGGGG--TTS-HHHHHHHHHHHHHHHHHHHTTSS-S---S--

pLDDT: mean 78.01, std 15.79, range [39.88, 91.25]